Protein AF-F8GXL6-F1 (afdb_monomer)

Foldseek 3Di:
DVVVVCVVDPDDDDDDDP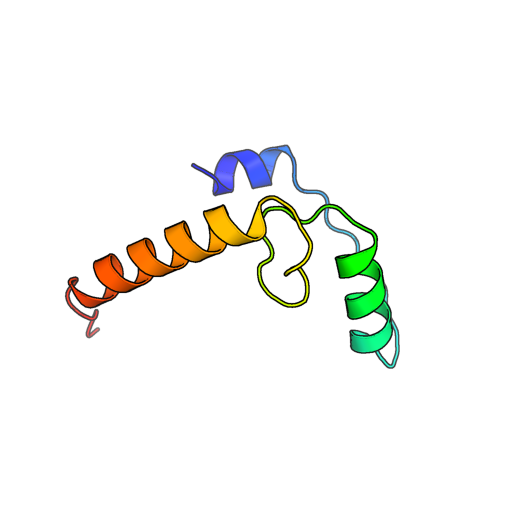CVVVVVLVCLVVDQDLQDQPNNVVHPNNVVNVVVVVVVVVVVVVDDDDDD

InterPro domains:
  IPR049311 GIY-YIG, catalytic domain [PF20815] (2-54)

Solvent-accessible surface area (backbone atoms only — not comparable to full-atom values): 4484 Å² total; per-residue (Å²): 110,71,69,60,55,42,70,76,68,63,81,88,85,88,82,94,63,95,62,57,70,64,55,47,57,51,49,49,68,75,42,94,53,73,90,44,66,76,88,25,74,85,44,88,46,28,64,61,50,51,50,55,53,49,54,53,49,55,54,56,69,74,45,84,79,88,80,130

Mean predicted aligned error: 4.72 Å

Organism: Cupriavidus necator (strain ATCC 43291 / DSM 13513 / CCUG 52238 / LMG 8453 / N-1) (NCBI:txid1042878)

pLDDT: mean 91.98, std 4.21, range [69.44, 97.25]

Sequence (68 aa):
MLSRWMWENAFVAWHAIEDPWILERKLIGDVALPLNLEMNKTHAFHVVLSELRRIARENARSLPVWTA

Secondary structure (DSSP, 8-state):
-HHHHHHHH--------S-HHHHHHHHHHHS--TT--TT-TTSTTHHHHHHHHHHHHHHHHHSPP---

Structure (mmCIF, N/CA/C/O backbone):
data_AF-F8GXL6-F1
#
_entry.id   AF-F8GXL6-F1
#
loop_
_atom_site.group_PDB
_atom_site.id
_atom_site.type_symbol
_atom_site.label_atom_id
_atom_site.label_alt_id
_atom_site.label_comp_id
_atom_site.label_asym_id
_atom_site.label_entity_id
_atom_site.label_seq_id
_atom_site.pdbx_PDB_ins_code
_atom_site.Cartn_x
_atom_site.Cartn_y
_atom_site.Cartn_z
_atom_site.occupancy
_atom_site.B_iso_or_equiv
_atom_site.auth_seq_id
_atom_site.auth_comp_id
_atom_site.auth_asym_id
_atom_site.auth_atom_id
_atom_site.pdbx_PDB_model_num
ATOM 1 N N . MET A 1 1 ? 6.456 -7.820 15.915 1.00 83.12 1 MET A N 1
ATOM 2 C CA . MET A 1 1 ? 5.903 -6.549 15.387 1.00 83.12 1 MET A CA 1
ATOM 3 C C . MET A 1 1 ? 6.223 -6.456 13.903 1.00 83.12 1 MET A C 1
ATOM 5 O O . MET A 1 1 ? 7.313 -6.878 13.531 1.00 83.12 1 MET A O 1
ATOM 9 N N . LEU A 1 2 ? 5.320 -5.906 13.082 1.00 86.00 2 LEU A N 1
ATOM 10 C CA . LEU A 1 2 ? 5.498 -5.785 11.625 1.00 86.00 2 LEU A CA 1
ATOM 11 C C . LEU A 1 2 ? 6.827 -5.111 11.243 1.00 86.00 2 LEU A C 1
ATOM 13 O O . LEU A 1 2 ? 7.520 -5.596 10.357 1.00 86.00 2 LEU A O 1
ATOM 17 N N . SER A 1 3 ? 7.234 -4.075 11.979 1.00 90.75 3 SER A N 1
ATOM 18 C CA . SER A 1 3 ? 8.479 -3.340 11.726 1.00 90.75 3 SER A CA 1
ATOM 19 C C . SER A 1 3 ? 9.729 -4.221 11.760 1.00 90.75 3 SER A C 1
ATOM 21 O O . SER A 1 3 ? 10.621 -4.035 10.944 1.00 90.75 3 SER A O 1
ATOM 23 N N . ARG A 1 4 ? 9.791 -5.210 12.664 1.00 94.94 4 ARG A N 1
ATOM 24 C CA . ARG A 1 4 ? 10.934 -6.133 12.739 1.00 94.94 4 ARG A CA 1
ATOM 25 C C . ARG A 1 4 ? 10.975 -7.078 11.541 1.00 94.94 4 ARG A C 1
ATOM 27 O O . ARG A 1 4 ? 12.031 -7.285 10.967 1.00 94.94 4 ARG A O 1
ATOM 34 N N . TRP A 1 5 ? 9.823 -7.616 11.148 1.00 93.50 5 TRP A N 1
ATOM 35 C CA . TRP A 1 5 ? 9.749 -8.463 9.961 1.00 93.50 5 TRP A CA 1
ATOM 36 C C . TRP A 1 5 ? 10.141 -7.678 8.704 1.00 93.50 5 TRP A C 1
ATOM 38 O O . TRP A 1 5 ? 10.938 -8.165 7.910 1.00 93.50 5 TRP A O 1
ATOM 48 N N . MET A 1 6 ? 9.654 -6.439 8.559 1.00 93.19 6 MET A N 1
ATOM 49 C CA . MET A 1 6 ? 10.046 -5.564 7.451 1.00 93.19 6 MET A CA 1
ATOM 50 C C . MET A 1 6 ? 11.543 -5.258 7.474 1.00 93.19 6 MET A C 1
ATOM 52 O O . MET A 1 6 ? 12.171 -5.296 6.430 1.00 93.19 6 MET A O 1
ATOM 56 N N . TRP A 1 7 ? 12.131 -5.011 8.643 1.00 94.88 7 TRP A N 1
ATOM 57 C CA . TRP A 1 7 ? 13.576 -4.814 8.760 1.00 94.88 7 TRP A CA 1
ATOM 58 C C . TRP A 1 7 ? 14.383 -6.006 8.226 1.00 94.88 7 TRP A C 1
ATOM 60 O O . TRP A 1 7 ? 15.395 -5.823 7.561 1.00 94.88 7 TRP A O 1
ATOM 70 N N . GLU A 1 8 ? 13.922 -7.226 8.497 1.00 96.44 8 GLU A N 1
ATOM 71 C CA . GLU A 1 8 ? 14.610 -8.458 8.100 1.00 96.44 8 GLU A CA 1
ATOM 72 C C . GLU A 1 8 ? 14.327 -8.869 6.638 1.00 96.44 8 GLU A C 1
ATOM 74 O O . GLU A 1 8 ? 15.106 -9.628 6.069 1.00 96.44 8 GLU A O 1
ATOM 79 N N . ASN A 1 9 ? 13.231 -8.397 6.025 1.00 93.06 9 ASN A N 1
ATOM 80 C CA . ASN A 1 9 ? 12.731 -8.936 4.747 1.00 93.06 9 ASN A CA 1
ATOM 81 C C . ASN A 1 9 ? 12.439 -7.887 3.659 1.00 93.06 9 ASN A C 1
ATOM 83 O O . ASN A 1 9 ? 12.201 -8.261 2.511 1.00 93.06 9 ASN A O 1
ATOM 87 N N . ALA A 1 10 ? 12.389 -6.593 3.980 1.00 91.12 10 ALA A N 1
ATOM 88 C CA . ALA A 1 10 ? 12.052 -5.563 3.004 1.00 91.12 10 ALA A CA 1
ATOM 89 C C . ALA A 1 10 ? 13.284 -5.164 2.189 1.00 91.12 10 ALA A C 1
ATOM 91 O O . ALA A 1 10 ? 14.273 -4.663 2.721 1.00 91.12 10 ALA A O 1
ATOM 92 N N . PHE A 1 11 ? 13.177 -5.320 0.875 1.00 91.00 11 PHE A N 1
ATOM 93 C CA . PHE A 1 11 ? 14.153 -4.815 -0.080 1.00 91.00 11 PHE A CA 1
ATOM 94 C C . PHE A 1 11 ? 13.591 -3.561 -0.741 1.00 91.00 11 PHE A C 1
ATOM 96 O O . PHE A 1 11 ? 12.438 -3.544 -1.173 1.00 91.00 11 PHE A O 1
ATOM 103 N N . VAL A 1 12 ? 14.404 -2.508 -0.810 1.00 90.19 12 VAL A N 1
ATOM 104 C CA . VAL A 1 12 ? 14.012 -1.224 -1.397 1.00 90.19 12 VAL A CA 1
ATOM 105 C C . VAL A 1 12 ? 14.799 -1.007 -2.681 1.00 90.19 12 VAL A C 1
ATOM 107 O O . VAL A 1 12 ? 16.024 -1.102 -2.690 1.00 90.19 12 VAL A O 1
ATOM 110 N N . ALA A 1 13 ? 14.082 -0.697 -3.757 1.00 90.25 13 ALA A N 1
ATOM 111 C CA . ALA A 1 13 ? 14.644 -0.285 -5.035 1.00 90.25 13 ALA A CA 1
ATOM 112 C C . ALA A 1 13 ? 14.058 1.073 -5.440 1.00 90.25 13 ALA A C 1
ATOM 114 O O . ALA A 1 13 ? 12.956 1.434 -5.026 1.00 90.25 13 ALA A O 1
ATOM 115 N N . TRP A 1 14 ? 14.800 1.821 -6.253 1.00 93.12 14 TRP A N 1
ATOM 116 C CA . TRP A 1 14 ? 14.424 3.152 -6.726 1.00 93.12 14 TRP A CA 1
ATOM 117 C C . TRP A 1 14 ? 14.672 3.260 -8.233 1.00 93.12 14 TRP A C 1
ATOM 119 O O . TRP A 1 14 ? 15.661 2.733 -8.745 1.00 93.12 14 TRP A O 1
ATOM 129 N N . HIS A 1 15 ? 13.776 3.956 -8.932 1.00 91.06 15 HIS A N 1
ATOM 130 C CA . HIS A 1 15 ? 13.893 4.244 -10.355 1.00 91.06 15 HIS A CA 1
ATOM 131 C C . HIS A 1 15 ? 13.363 5.652 -10.648 1.00 91.06 15 HIS A C 1
ATOM 133 O O . HIS A 1 15 ? 12.221 5.962 -10.314 1.00 91.06 15 HIS A O 1
ATOM 139 N N . ALA A 1 16 ? 14.193 6.491 -11.270 1.00 95.19 16 ALA A N 1
ATOM 140 C CA .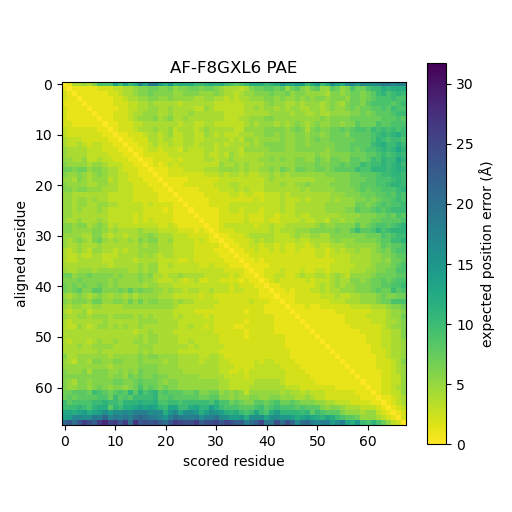 ALA A 1 16 ? 13.810 7.840 -11.672 1.00 95.19 16 ALA A CA 1
ATOM 141 C C . ALA A 1 16 ? 13.044 7.805 -12.997 1.00 95.19 16 ALA A C 1
ATOM 143 O O . ALA A 1 16 ? 13.554 7.285 -13.988 1.00 95.19 16 ALA A O 1
ATOM 144 N N . ILE A 1 17 ? 11.853 8.396 -13.023 1.00 95.81 17 ILE A N 1
ATOM 145 C CA . ILE A 1 17 ? 11.036 8.558 -14.227 1.00 95.81 17 ILE A CA 1
ATOM 146 C C . ILE A 1 17 ? 10.233 9.857 -14.122 1.00 95.81 17 ILE A C 1
ATOM 148 O O . ILE A 1 17 ? 9.930 10.302 -13.016 1.00 95.81 17 ILE A O 1
ATOM 152 N N . GLU A 1 18 ? 9.914 10.461 -15.265 1.00 96.56 18 GLU A N 1
ATOM 153 C CA . GLU A 1 18 ? 9.176 11.728 -15.350 1.00 96.56 18 GLU A CA 1
ATOM 154 C C . GLU A 1 18 ? 7.751 11.611 -14.778 1.00 96.56 18 GLU A C 1
ATOM 156 O O . GLU A 1 18 ? 7.356 12.425 -13.948 1.00 96.56 18 GLU A O 1
ATOM 161 N N . ASP A 1 19 ? 7.037 10.530 -15.121 1.00 95.75 19 ASP A N 1
ATOM 162 C CA . ASP A 1 19 ? 5.641 10.296 -14.726 1.00 95.75 19 ASP A CA 1
ATOM 163 C C . ASP A 1 19 ? 5.485 9.033 -13.841 1.00 95.75 19 ASP A C 1
ATOM 165 O O . ASP A 1 19 ? 5.008 7.985 -14.303 1.00 95.75 19 ASP A O 1
ATOM 169 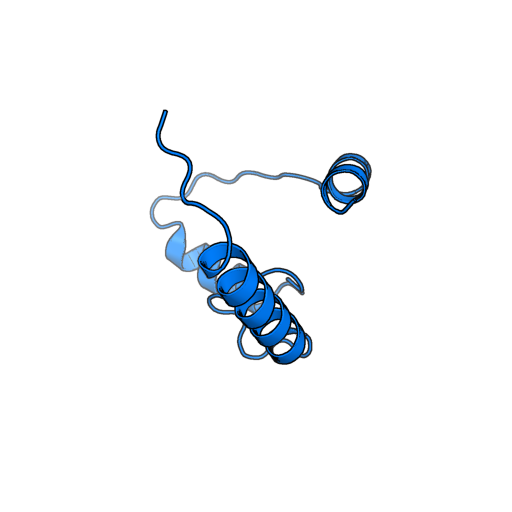N N . PRO A 1 20 ? 5.869 9.072 -12.550 1.00 93.19 20 PRO A N 1
ATOM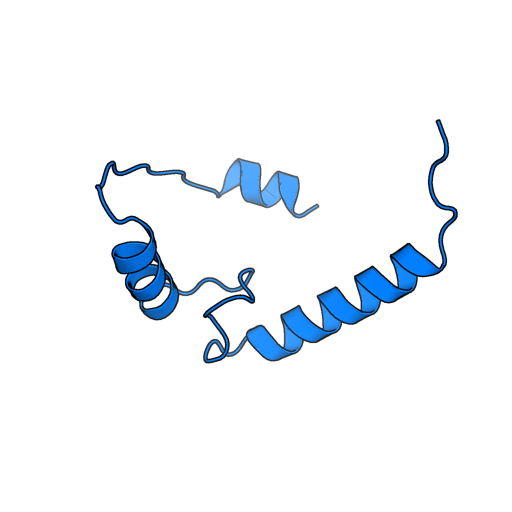 170 C CA . PRO A 1 20 ? 5.907 7.889 -11.682 1.00 93.19 20 PRO A CA 1
ATOM 171 C C . PRO A 1 20 ? 4.548 7.196 -11.508 1.00 93.19 20 PRO A C 1
ATOM 173 O O . PRO A 1 20 ? 4.497 5.970 -11.403 1.00 93.19 20 PRO A O 1
ATOM 176 N N . TRP A 1 21 ? 3.438 7.938 -11.560 1.00 92.62 21 TRP A N 1
ATOM 177 C CA . TRP A 1 21 ? 2.079 7.390 -11.419 1.00 92.62 21 TRP A CA 1
ATOM 178 C C . TRP A 1 21 ? 1.683 6.420 -12.544 1.00 92.62 21 TRP A C 1
ATOM 180 O O . TRP A 1 21 ? 0.785 5.592 -12.360 1.00 92.62 21 TRP A O 1
ATOM 190 N N . ILE A 1 22 ? 2.307 6.518 -13.726 1.00 90.94 22 ILE A N 1
ATOM 191 C CA . ILE A 1 22 ? 2.053 5.586 -14.835 1.00 90.94 22 ILE A CA 1
ATOM 192 C C . ILE A 1 22 ? 2.634 4.216 -14.483 1.00 90.94 22 ILE A C 1
ATOM 194 O O . ILE A 1 22 ? 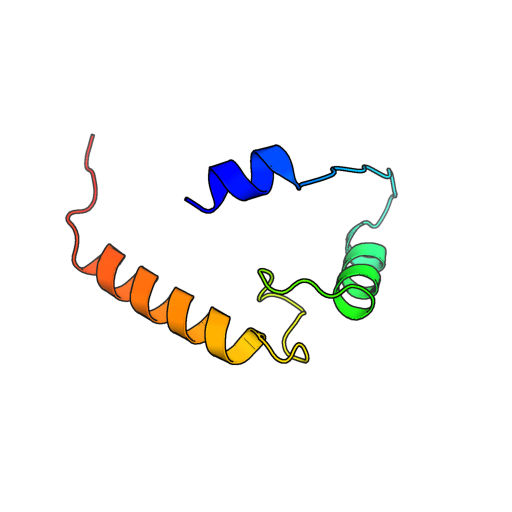1.945 3.200 -14.602 1.00 90.94 22 ILE A O 1
ATOM 198 N N . LEU A 1 23 ? 3.883 4.198 -14.011 1.00 91.62 23 LEU A N 1
ATOM 199 C CA . LEU A 1 23 ? 4.567 2.976 -13.600 1.00 91.62 23 LEU A CA 1
ATOM 200 C C . LEU A 1 23 ? 3.960 2.399 -12.315 1.00 91.62 23 LEU A C 1
ATOM 202 O O . LEU A 1 23 ? 3.784 1.188 -12.222 1.00 91.62 23 LEU A O 1
ATOM 206 N N . GLU A 1 24 ? 3.577 3.247 -11.362 1.00 91.44 24 GLU A N 1
ATOM 207 C CA . GLU A 1 24 ? 2.961 2.844 -10.095 1.00 91.44 24 GLU A CA 1
ATOM 208 C C . GLU A 1 24 ? 1.695 2.003 -10.302 1.00 91.44 24 GLU A C 1
ATOM 210 O O . GLU A 1 24 ? 1.596 0.900 -9.764 1.00 91.44 24 GLU A O 1
ATOM 215 N N . ARG A 1 25 ? 0.752 2.472 -11.134 1.00 89.50 25 ARG A N 1
ATOM 216 C CA . ARG A 1 25 ? -0.483 1.724 -11.429 1.00 89.50 25 ARG A CA 1
ATOM 217 C C . ARG A 1 25 ? -0.202 0.338 -11.996 1.00 89.50 25 ARG A C 1
ATOM 219 O O . ARG A 1 25 ? -0.861 -0.624 -11.611 1.00 89.50 25 ARG A O 1
ATOM 226 N N . LYS A 1 26 ? 0.774 0.248 -12.902 1.00 90.25 26 LYS A N 1
ATOM 227 C CA . LYS A 1 26 ? 1.194 -1.021 -13.497 1.00 90.25 26 LYS A CA 1
ATOM 228 C C . LYS A 1 26 ? 1.806 -1.942 -12.439 1.00 90.25 26 LYS A C 1
ATOM 230 O O . LYS A 1 26 ? 1.361 -3.072 -12.288 1.00 90.25 26 LYS A O 1
ATOM 235 N N . LEU A 1 27 ? 2.769 -1.445 -11.661 1.00 91.06 27 LEU A N 1
ATOM 236 C CA . LEU A 1 27 ? 3.453 -2.230 -10.630 1.00 91.06 27 LEU A CA 1
ATOM 237 C C . LEU A 1 27 ? 2.496 -2.744 -9.551 1.00 91.06 27 LEU A C 1
ATOM 239 O O . LEU A 1 27 ? 2.614 -3.894 -9.139 1.00 91.06 27 LEU A O 1
ATOM 243 N N . ILE A 1 28 ? 1.540 -1.924 -9.108 1.00 91.19 28 ILE A N 1
ATOM 244 C CA . ILE A 1 28 ? 0.555 -2.343 -8.103 1.00 91.19 28 ILE A CA 1
ATOM 245 C C . ILE A 1 28 ? -0.364 -3.445 -8.642 1.00 91.19 28 ILE A C 1
ATOM 247 O O . ILE A 1 28 ? -0.746 -4.329 -7.882 1.00 91.19 28 ILE A O 1
ATOM 251 N N . GLY A 1 29 ? -0.708 -3.410 -9.932 1.00 86.56 29 GLY A N 1
ATOM 252 C CA . GLY A 1 29 ? -1.498 -4.466 -10.568 1.00 86.56 29 GLY A CA 1
ATOM 253 C C . GLY A 1 29 ? -0.722 -5.769 -10.787 1.00 86.56 29 GLY A C 1
ATOM 254 O O . GLY A 1 29 ? -1.306 -6.847 -10.683 1.00 86.56 29 GLY A O 1
ATOM 255 N N . ASP A 1 30 ? 0.579 -5.670 -11.067 1.00 89.56 30 ASP A N 1
ATOM 256 C CA . ASP A 1 30 ? 1.419 -6.807 -11.465 1.00 89.56 30 ASP A CA 1
ATOM 257 C C . ASP A 1 30 ? 2.086 -7.524 -10.273 1.00 89.56 30 ASP A C 1
ATOM 259 O O . ASP A 1 30 ? 2.502 -8.678 -10.393 1.00 89.56 30 ASP A O 1
ATOM 263 N N . VAL A 1 31 ? 2.206 -6.863 -9.115 1.00 89.38 31 VAL A N 1
ATOM 264 C CA . VAL A 1 31 ? 2.887 -7.398 -7.926 1.00 89.38 31 VAL A CA 1
ATOM 265 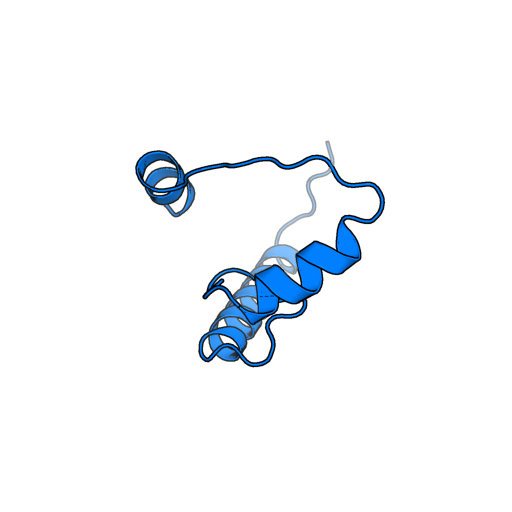C C . VAL A 1 31 ? 1.885 -7.684 -6.810 1.00 89.38 31 VAL A C 1
ATOM 267 O O . VAL A 1 31 ? 1.011 -6.880 -6.498 1.00 89.38 31 VAL A O 1
ATOM 270 N N . ALA A 1 32 ? 2.049 -8.820 -6.129 1.00 88.50 32 ALA A N 1
ATOM 271 C CA . ALA A 1 32 ? 1.278 -9.120 -4.929 1.00 88.50 32 ALA A CA 1
ATOM 272 C C . ALA A 1 32 ? 1.681 -8.176 -3.781 1.00 88.50 32 ALA A C 1
ATOM 274 O O . ALA A 1 32 ? 2.713 -8.365 -3.135 1.00 88.50 32 ALA A O 1
ATOM 275 N N . LEU A 1 33 ? 0.858 -7.156 -3.517 1.00 89.50 33 LEU A N 1
ATOM 276 C CA . LEU A 1 33 ? 1.078 -6.157 -2.465 1.00 89.50 33 LEU A CA 1
ATOM 277 C C . LEU A 1 33 ? 0.051 -6.315 -1.332 1.00 89.50 33 LEU A C 1
ATOM 279 O O . LEU A 1 33 ? -0.862 -5.499 -1.201 1.00 89.50 33 LEU A 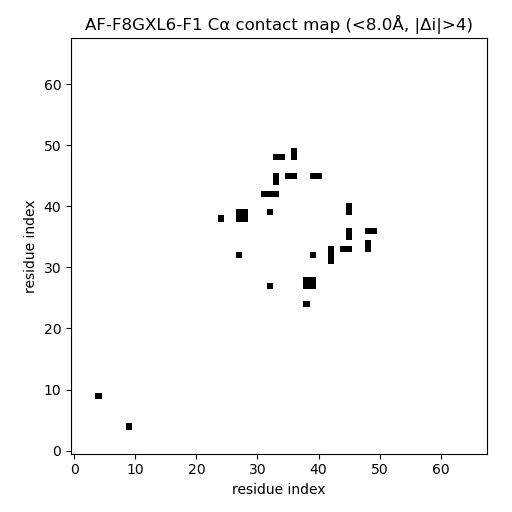O 1
ATOM 283 N N . PRO A 1 34 ? 0.170 -7.339 -0.469 1.00 88.94 34 PRO A N 1
ATOM 284 C CA . PRO A 1 34 ? -0.870 -7.692 0.497 1.00 88.94 34 PRO A CA 1
ATOM 285 C C . PRO A 1 34 ? -1.154 -6.603 1.534 1.00 88.94 34 PRO A C 1
ATOM 287 O O . PRO A 1 34 ? -2.215 -6.629 2.140 1.00 88.94 34 PRO A O 1
ATOM 290 N N . LEU A 1 35 ? -0.234 -5.656 1.745 1.00 90.44 35 LEU A N 1
ATOM 291 C CA . LEU A 1 35 ? -0.387 -4.546 2.691 1.00 90.44 35 LEU A CA 1
ATOM 292 C C . LEU A 1 35 ? -0.830 -3.229 2.029 1.00 90.44 35 LEU A C 1
ATOM 294 O O . LEU A 1 35 ? -1.003 -2.228 2.726 1.00 90.44 35 LEU A O 1
ATOM 298 N N . ASN A 1 36 ? -1.028 -3.216 0.708 1.00 91.81 36 ASN A N 1
ATOM 299 C CA . ASN A 1 36 ? -1.495 -2.043 -0.021 1.00 91.81 36 ASN A CA 1
ATOM 300 C C . ASN A 1 36 ? -3.014 -2.113 -0.249 1.00 91.81 36 ASN A C 1
ATOM 302 O O . ASN A 1 36 ? -3.531 -3.126 -0.718 1.00 91.81 36 ASN A O 1
ATOM 306 N N . LEU A 1 37 ? -3.730 -1.033 0.075 1.00 91.38 37 LEU A N 1
ATOM 307 C CA . LEU A 1 37 ? -5.181 -0.917 -0.145 1.00 91.38 37 LEU A CA 1
ATOM 308 C C . LEU A 1 37 ? -5.512 -0.132 -1.411 1.00 91.38 37 LEU A C 1
ATOM 310 O O . LEU A 1 37 ? -6.482 -0.423 -2.108 1.00 91.38 37 LEU A O 1
ATOM 314 N N . GLU A 1 38 ? -4.726 0.897 -1.694 1.00 90.56 38 GLU A N 1
ATOM 315 C 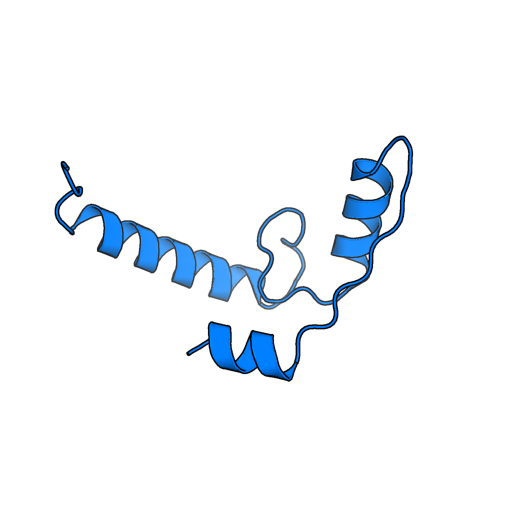CA . GLU A 1 38 ? -4.989 1.789 -2.808 1.00 90.56 38 GLU A CA 1
ATOM 316 C C . GLU A 1 38 ? -4.588 1.127 -4.124 1.00 90.56 38 GLU A C 1
ATOM 318 O O . GLU A 1 38 ? -3.564 0.458 -4.200 1.00 90.56 38 GLU A O 1
ATOM 323 N N . MET A 1 39 ? -5.429 1.263 -5.153 1.00 86.38 39 MET A N 1
ATOM 324 C CA . MET A 1 39 ? -5.232 0.634 -6.469 1.00 86.38 39 MET A CA 1
ATOM 325 C C . MET A 1 39 ? -5.128 -0.909 -6.457 1.00 86.38 39 MET A C 1
ATOM 327 O O . MET A 1 39 ? -4.940 -1.507 -7.508 1.00 86.38 39 MET A O 1
ATOM 331 N N . ASN A 1 40 ? -5.351 -1.566 -5.310 1.00 90.88 40 ASN A N 1
ATOM 332 C CA . ASN A 1 40 ? -5.134 -3.004 -5.110 1.00 90.88 40 ASN A CA 1
ATOM 333 C C . ASN A 1 40 ? -6.422 -3.769 -4.730 1.00 90.88 40 ASN A C 1
ATOM 335 O O . ASN A 1 40 ? -6.402 -4.770 -4.013 1.00 90.88 40 ASN A O 1
ATOM 339 N N . LYS A 1 41 ? -7.585 -3.274 -5.177 1.00 89.12 41 LYS A N 1
ATOM 340 C CA . LYS A 1 41 ? -8.914 -3.810 -4.810 1.00 89.12 41 LYS A CA 1
ATOM 341 C C . LYS A 1 41 ? -9.154 -5.250 -5.267 1.00 89.12 41 LYS A C 1
ATOM 343 O O . LYS A 1 41 ? -9.999 -5.933 -4.698 1.00 89.12 41 LYS A O 1
ATOM 348 N N . THR A 1 42 ? -8.446 -5.689 -6.302 1.00 88.75 42 THR A N 1
ATOM 349 C CA . THR A 1 42 ? -8.551 -7.034 -6.881 1.00 88.75 42 THR A CA 1
ATOM 350 C C . THR A 1 42 ? -7.761 -8.079 -6.094 1.00 88.75 42 THR A C 1
ATOM 352 O O . THR A 1 42 ? -7.995 -9.273 -6.266 1.00 88.75 42 THR A O 1
ATOM 355 N N . HIS A 1 43 ? -6.845 -7.662 -5.215 1.00 91.44 43 HIS A N 1
ATOM 356 C CA . HIS A 1 43 ? -6.044 -8.582 -4.420 1.00 91.44 43 HIS A CA 1
ATOM 357 C C . HIS A 1 43 ? -6.901 -9.286 -3.361 1.00 91.44 43 HIS A C 1
ATOM 359 O O . HIS A 1 43 ? -7.645 -8.646 -2.617 1.00 91.44 43 HIS A O 1
ATOM 365 N N . ALA A 1 44 ? -6.748 -10.606 -3.228 1.00 91.69 44 ALA A N 1
ATOM 366 C CA . ALA A 1 44 ? -7.576 -11.432 -2.340 1.00 91.69 44 ALA A CA 1
ATOM 367 C C . ALA A 1 44 ? -7.560 -10.964 -0.870 1.00 91.69 44 ALA A C 1
ATOM 369 O O . ALA A 1 44 ? -8.550 -11.088 -0.152 1.00 91.69 44 ALA A O 1
ATOM 370 N N . PHE A 1 45 ? -6.447 -10.376 -0.424 1.00 93.50 45 PHE A N 1
ATOM 371 C CA . PHE A 1 45 ? -6.292 -9.879 0.947 1.00 93.50 45 PHE A CA 1
ATOM 372 C C . PHE A 1 45 ? -6.881 -8.476 1.191 1.00 93.50 45 PHE A C 1
ATOM 374 O O . PHE A 1 45 ? -6.926 -8.021 2.334 1.00 93.50 45 PHE A O 1
ATOM 381 N N . HIS A 1 46 ? -7.362 -7.785 0.151 1.00 94.44 46 HIS A N 1
ATOM 382 C CA . HIS A 1 46 ? -7.855 -6.409 0.260 1.00 94.44 46 HIS A CA 1
ATOM 383 C C . HIS A 1 46 ? -9.018 -6.276 1.256 1.00 94.44 46 HIS A C 1
ATOM 385 O O . HIS A 1 46 ? -9.060 -5.324 2.037 1.00 94.44 46 HIS A O 1
ATOM 391 N N . VAL A 1 47 ? -9.954 -7.234 1.257 1.00 94.56 47 VAL A N 1
ATOM 392 C CA . VAL A 1 47 ? -11.115 -7.233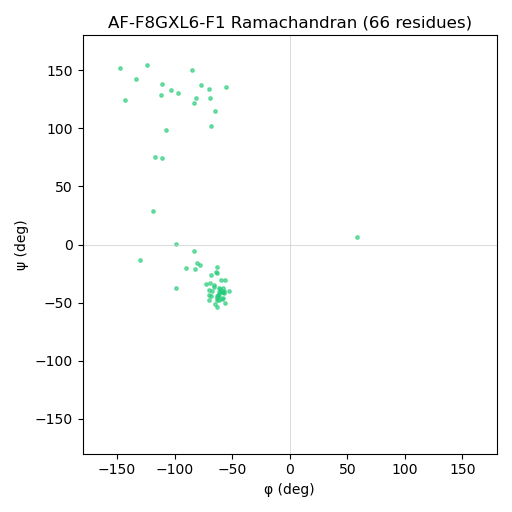 2.168 1.00 94.56 47 VAL A CA 1
ATOM 393 C C . VAL A 1 47 ? -10.663 -7.331 3.625 1.00 94.56 47 VAL A C 1
ATOM 395 O O . VAL A 1 47 ? -11.070 -6.518 4.453 1.00 94.56 47 VAL A O 1
ATOM 398 N N . VAL A 1 48 ? -9.759 -8.269 3.919 1.00 95.25 48 VAL A N 1
ATOM 399 C CA . VAL A 1 48 ? -9.212 -8.475 5.269 1.00 95.25 48 VAL A CA 1
ATOM 400 C C . VAL A 1 48 ? -8.471 -7.227 5.745 1.00 95.25 48 VAL A C 1
ATOM 402 O O . VAL A 1 48 ? -8.709 -6.736 6.849 1.00 95.25 48 VAL A O 1
ATOM 405 N N . LEU A 1 49 ? -7.608 -6.667 4.897 1.00 95.19 49 LEU A N 1
ATOM 406 C CA . LEU A 1 49 ? -6.832 -5.482 5.240 1.00 95.19 49 LEU A CA 1
ATOM 407 C C . LEU A 1 49 ? -7.715 -4.240 5.442 1.00 95.19 49 LEU A C 1
ATOM 409 O O . LEU A 1 49 ? -7.441 -3.422 6.324 1.00 95.19 49 LEU A O 1
ATOM 413 N N . SER A 1 50 ? -8.780 -4.101 4.649 1.00 96.12 50 SER A N 1
ATOM 414 C CA . SER A 1 50 ? -9.733 -2.992 4.769 1.00 96.12 50 SER A CA 1
ATOM 415 C C . SER A 1 50 ? -10.419 -3.006 6.130 1.00 96.12 50 SER A C 1
ATOM 417 O O . SER A 1 50 ? -10.510 -1.964 6.783 1.00 96.12 50 SER A O 1
ATOM 419 N N . GLU A 1 51 ? -10.840 -4.189 6.578 1.00 96.81 51 GLU A N 1
ATOM 420 C CA . GLU A 1 51 ? -11.510 -4.366 7.862 1.00 96.81 51 GLU A CA 1
ATOM 421 C C . GLU A 1 51 ? -10.566 -4.113 9.041 1.00 96.81 51 GLU A C 1
ATOM 423 O O . GLU A 1 51 ? -10.895 -3.348 9.950 1.00 96.81 51 GLU A O 1
ATOM 428 N N . LEU A 1 52 ? -9.338 -4.640 8.986 1.00 95.38 52 LEU A N 1
ATOM 429 C CA . LEU A 1 52 ? -8.317 -4.351 9.999 1.00 95.38 52 LEU A CA 1
ATOM 430 C C . LEU A 1 52 ? -8.037 -2.846 10.109 1.00 95.38 52 LEU A C 1
ATOM 432 O O . LEU A 1 52 ? -7.924 -2.307 11.214 1.00 95.38 52 LEU A O 1
ATOM 436 N N . ARG A 1 53 ? -7.975 -2.137 8.974 1.00 95.25 53 ARG A N 1
ATOM 437 C CA . ARG A 1 53 ? -7.780 -0.682 8.966 1.00 95.25 53 ARG A CA 1
ATOM 438 C C . ARG A 1 53 ? -8.999 0.070 9.505 1.00 95.25 53 ARG A C 1
ATOM 440 O O . ARG A 1 53 ? -8.821 1.127 10.111 1.00 95.25 53 ARG A O 1
ATOM 447 N N . ARG A 1 54 ? -10.219 -0.432 9.292 1.00 96.88 54 ARG A N 1
ATOM 448 C CA . ARG A 1 54 ? -11.447 0.133 9.877 1.00 96.88 54 ARG A CA 1
ATOM 449 C C . ARG A 1 54 ? -11.404 0.038 11.404 1.00 96.88 54 ARG A C 1
ATOM 451 O O . ARG A 1 54 ? -11.483 1.073 12.062 1.00 96.88 54 ARG A O 1
ATOM 458 N N . ILE A 1 55 ? -11.164 -1.159 11.939 1.00 97.00 55 ILE A N 1
ATOM 459 C CA . ILE A 1 55 ? -11.067 -1.414 13.386 1.00 97.00 55 ILE A CA 1
ATOM 460 C C . ILE A 1 55 ? -9.969 -0.548 14.019 1.00 97.00 55 ILE A C 1
ATOM 462 O O . ILE A 1 55 ? -10.195 0.117 15.028 1.00 97.00 55 ILE A O 1
ATOM 466 N N . ALA A 1 56 ? -8.786 -0.483 13.401 1.00 94.75 56 ALA A N 1
ATOM 467 C CA . ALA A 1 56 ? -7.686 0.333 13.911 1.00 94.75 56 ALA A CA 1
ATOM 468 C C . ALA A 1 56 ? -8.044 1.829 13.989 1.00 94.75 56 ALA A C 1
ATOM 470 O O . ALA A 1 56 ? -7.672 2.503 14.949 1.00 94.75 56 ALA A O 1
ATOM 471 N N . ARG A 1 57 ? -8.789 2.354 13.006 1.00 95.62 57 ARG A N 1
ATOM 472 C CA . ARG A 1 57 ? -9.260 3.748 13.022 1.00 95.62 57 ARG A CA 1
ATOM 473 C C . ARG A 1 57 ? -10.287 4.001 14.118 1.00 95.62 57 ARG A C 1
ATOM 475 O O . ARG A 1 57 ? -10.246 5.061 14.734 1.00 95.62 57 ARG A O 1
ATOM 482 N N . GLU A 1 58 ? -11.204 3.068 14.345 1.00 97.25 58 GLU A N 1
ATOM 483 C CA . GLU A 1 58 ? -12.195 3.169 15.423 1.00 97.25 58 GLU A CA 1
ATOM 484 C C . GLU A 1 58 ? -11.517 3.183 16.790 1.00 97.25 58 GLU A C 1
ATOM 486 O O . GLU A 1 58 ? -11.770 4.084 17.588 1.00 97.25 58 GLU A O 1
ATOM 491 N N . ASN A 1 59 ? -10.559 2.280 16.999 1.00 96.12 59 ASN A N 1
ATOM 492 C CA . ASN A 1 59 ? -9.742 2.263 18.207 1.00 96.12 59 ASN A CA 1
ATOM 493 C C . ASN A 1 59 ? -8.992 3.589 18.387 1.00 96.12 59 ASN A C 1
ATOM 495 O O . ASN A 1 59 ? -9.058 4.184 19.457 1.00 96.12 59 ASN A O 1
ATOM 499 N N . ALA A 1 60 ? -8.345 4.105 17.339 1.00 95.19 60 ALA A N 1
ATOM 500 C CA . ALA A 1 60 ? -7.625 5.376 17.413 1.00 95.19 60 ALA A CA 1
ATOM 501 C C . ALA A 1 60 ? -8.540 6.563 17.764 1.00 95.19 60 ALA A C 1
ATOM 503 O O . ALA A 1 60 ? -8.134 7.432 18.526 1.00 95.19 60 ALA A O 1
ATOM 504 N N . ARG A 1 61 ? -9.781 6.589 17.260 1.00 95.12 61 ARG A N 1
ATOM 505 C CA . ARG A 1 61 ? -10.774 7.631 17.592 1.00 95.12 61 ARG A CA 1
ATOM 506 C C . ARG A 1 61 ? -11.258 7.571 19.039 1.00 95.12 61 ARG A C 1
ATOM 508 O O . ARG A 1 61 ? -11.706 8.585 19.558 1.00 95.12 61 ARG A O 1
ATOM 515 N N . SER A 1 62 ? -11.211 6.392 19.657 1.00 95.25 62 SER A N 1
ATOM 516 C CA . SER A 1 62 ? -11.573 6.208 21.067 1.00 95.25 62 SER A CA 1
ATOM 517 C C . SER A 1 62 ? -10.471 6.656 22.031 1.00 95.25 62 SER A C 1
ATOM 519 O O . SER A 1 62 ? -10.732 6.864 23.214 1.00 95.25 62 SER A O 1
ATOM 521 N N . LEU A 1 63 ? -9.240 6.804 21.532 1.00 95.00 63 LEU A N 1
ATOM 522 C CA . LEU A 1 63 ? -8.099 7.243 22.322 1.00 95.00 63 LEU A CA 1
ATOM 523 C C . LEU A 1 63 ? -8.045 8.777 22.390 1.00 95.00 63 LEU A C 1
ATOM 525 O O . LEU A 1 63 ? -8.448 9.451 21.438 1.00 95.00 63 LEU A O 1
ATOM 529 N N . PRO A 1 64 ? -7.515 9.351 23.485 1.00 93.88 64 PRO A N 1
ATOM 530 C CA . PRO A 1 64 ? -7.264 10.782 23.566 1.00 93.88 64 PRO A CA 1
ATOM 531 C C . PRO A 1 64 ? -6.375 11.253 22.413 1.00 93.88 64 PRO A C 1
ATOM 533 O O . PRO A 1 64 ? -5.353 10.632 22.107 1.00 93.88 64 PRO A O 1
ATOM 536 N N . VAL A 1 65 ? -6.739 12.378 21.799 1.00 90.25 65 VAL A N 1
ATOM 537 C CA . VAL A 1 65 ? -5.845 13.062 20.864 1.00 90.25 65 VAL A CA 1
ATOM 538 C C . VAL A 1 65 ? -4.698 13.644 21.677 1.00 90.25 65 VAL A C 1
ATOM 540 O O . VAL A 1 65 ? -4.922 14.359 22.651 1.00 90.25 65 VAL A O 1
ATOM 543 N N . TRP A 1 66 ? -3.467 13.324 21.290 1.00 89.81 66 TRP A N 1
ATOM 544 C CA . TRP A 1 66 ? -2.296 13.913 21.918 1.00 89.81 66 TRP A CA 1
ATOM 545 C C . TRP A 1 66 ? -2.262 15.420 21.633 1.00 89.81 66 TRP A C 1
ATOM 547 O O . TRP A 1 66 ? -2.134 15.840 20.484 1.00 89.81 66 TRP A O 1
ATOM 557 N N . THR A 1 67 ? -2.400 16.221 22.685 1.00 84.12 67 THR A N 1
ATOM 558 C CA . THR A 1 67 ? -2.207 17.672 22.674 1.00 84.12 67 THR A CA 1
ATOM 559 C C . THR A 1 67 ? -0.898 17.956 23.402 1.00 84.12 67 THR A C 1
ATOM 561 O O . THR A 1 67 ? -0.858 17.884 24.631 1.00 84.12 67 THR A O 1
ATOM 564 N N . ALA A 1 68 ? 0.175 18.154 22.638 1.00 69.44 68 ALA A N 1
ATOM 565 C CA . ALA A 1 68 ? 1.477 18.572 23.156 1.00 69.44 68 ALA A CA 1
ATOM 566 C C . ALA A 1 68 ? 1.449 20.031 23.617 1.00 69.44 68 ALA A C 1
ATOM 568 O O . ALA A 1 68 ? 0.765 20.830 22.935 1.00 69.44 68 ALA A O 1
#

Radius of gyration: 15.9 Å; Cα contacts (8 Å, |Δi|>4): 21; chains: 1; bounding box: 27×30×39 Å